Protein AF-A0A3C0SWH2-F1 (afdb_monomer_lite)

Structure (mmCIF, N/CA/C/O backbone):
data_AF-A0A3C0SWH2-F1
#
_entry.id   AF-A0A3C0SWH2-F1
#
loop_
_atom_site.group_PDB
_atom_site.id
_atom_site.type_symbol
_atom_site.label_atom_id
_atom_site.label_alt_id
_atom_site.label_comp_id
_atom_site.label_asym_id
_atom_site.label_entity_id
_atom_site.label_seq_id
_atom_site.pdbx_PDB_ins_code
_atom_site.Cartn_x
_atom_site.Cartn_y
_atom_site.Cartn_z
_atom_site.occupancy
_atom_site.B_iso_or_equiv
_atom_site.auth_seq_id
_atom_site.auth_comp_id
_atom_site.auth_asym_id
_atom_site.auth_atom_id
_atom_site.pdbx_PDB_model_num
ATOM 1 N N . MET A 1 1 ? 15.362 3.463 -10.997 1.00 74.69 1 MET A N 1
ATOM 2 C CA . MET A 1 1 ? 16.272 3.077 -9.886 1.00 74.69 1 MET A CA 1
ATOM 3 C C . MET A 1 1 ? 15.775 1.794 -9.232 1.00 74.69 1 MET A C 1
ATOM 5 O O . MET A 1 1 ? 14.601 1.737 -8.880 1.00 74.69 1 MET A O 1
ATOM 9 N N . VAL A 1 2 ? 16.626 0.774 -9.067 1.00 80.50 2 VAL A N 1
ATOM 10 C CA . VAL A 1 2 ? 16.214 -0.565 -8.577 1.00 80.50 2 VAL A CA 1
ATOM 11 C C . VAL A 1 2 ? 15.611 -0.515 -7.164 1.00 80.50 2 VAL A C 1
ATOM 13 O O . VAL A 1 2 ? 14.661 -1.237 -6.875 1.00 80.50 2 VAL A O 1
ATOM 16 N N . GLN A 1 3 ? 16.096 0.381 -6.301 1.00 86.75 3 GLN A N 1
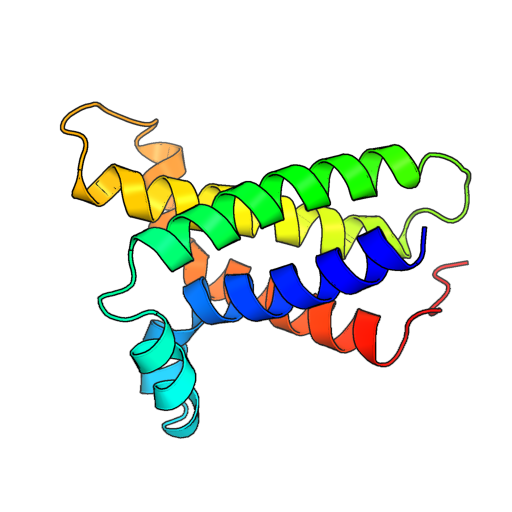ATOM 17 C CA . GLN A 1 3 ? 15.616 0.520 -4.923 1.00 86.75 3 GLN A CA 1
ATOM 18 C C . GLN A 1 3 ? 14.159 1.004 -4.862 1.00 86.75 3 GLN A C 1
ATOM 20 O O . GLN A 1 3 ? 13.333 0.385 -4.199 1.00 86.75 3 GLN A O 1
ATOM 25 N N . ILE A 1 4 ? 13.827 2.080 -5.588 1.00 85.62 4 ILE A N 1
ATOM 26 C CA . ILE A 1 4 ? 12.462 2.640 -5.643 1.00 85.62 4 ILE A CA 1
ATOM 27 C C . ILE A 1 4 ? 11.504 1.647 -6.305 1.00 85.62 4 ILE A C 1
ATOM 29 O O . ILE A 1 4 ? 10.356 1.516 -5.887 1.00 85.62 4 ILE A O 1
ATOM 33 N N . TYR A 1 5 ? 11.992 0.911 -7.305 1.00 87.81 5 TYR A N 1
ATOM 34 C CA . TYR A 1 5 ? 11.228 -0.136 -7.969 1.00 87.81 5 TYR A CA 1
ATOM 35 C C . TYR A 1 5 ? 1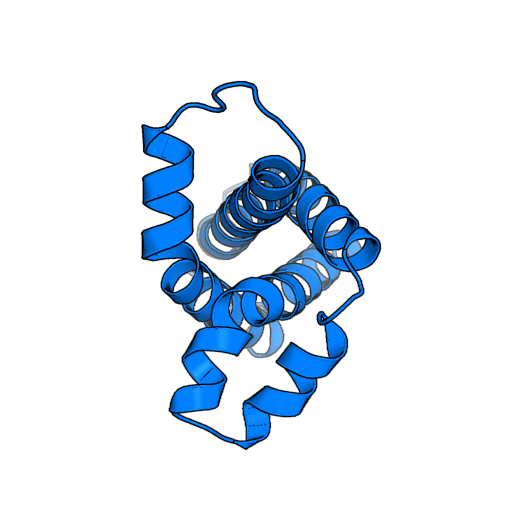0.798 -1.240 -6.992 1.00 87.81 5 TYR A C 1
ATOM 37 O O . TYR A 1 5 ? 9.605 -1.507 -6.847 1.00 87.81 5 TYR A O 1
ATOM 45 N N . PHE A 1 6 ? 11.757 -1.835 -6.276 1.00 89.62 6 PHE A N 1
ATOM 46 C CA . PHE A 1 6 ? 11.471 -2.889 -5.304 1.00 89.62 6 PHE A CA 1
ATOM 47 C C . PHE A 1 6 ? 10.612 -2.380 -4.143 1.00 89.62 6 PHE A C 1
ATOM 49 O O . PHE A 1 6 ? 9.655 -3.038 -3.742 1.00 89.62 6 PHE A O 1
ATOM 56 N N . LEU A 1 7 ? 10.903 -1.177 -3.644 1.00 93.50 7 LEU A N 1
ATOM 57 C CA . LEU A 1 7 ? 10.111 -0.561 -2.585 1.00 93.50 7 LEU A CA 1
ATOM 58 C C . LEU A 1 7 ? 8.661 -0.322 -3.030 1.00 93.50 7 LEU A C 1
ATOM 60 O O . LEU A 1 7 ? 7.738 -0.542 -2.254 1.00 93.50 7 LEU A O 1
ATOM 64 N N . SER A 1 8 ? 8.441 0.063 -4.290 1.00 93.38 8 SER A N 1
ATOM 65 C CA . SER A 1 8 ? 7.096 0.213 -4.846 1.00 93.38 8 SER A CA 1
ATOM 66 C C . SER A 1 8 ? 6.328 -1.106 -4.885 1.00 93.38 8 SER A C 1
ATOM 68 O O . SER A 1 8 ? 5.139 -1.104 -4.570 1.00 93.38 8 SER A O 1
ATOM 70 N N . ILE A 1 9 ? 6.987 -2.213 -5.236 1.00 93.81 9 ILE A N 1
ATOM 71 C CA . ILE A 1 9 ? 6.386 -3.552 -5.187 1.00 93.81 9 ILE A CA 1
ATOM 72 C C . ILE A 1 9 ? 6.013 -3.908 -3.750 1.00 93.81 9 ILE A C 1
ATOM 74 O O . ILE A 1 9 ? 4.873 -4.280 -3.482 1.00 93.81 9 ILE A O 1
ATOM 78 N N . LEU A 1 10 ? 6.961 -3.759 -2.822 1.00 95.44 10 LEU A N 1
ATOM 79 C CA . LEU A 1 10 ? 6.761 -4.097 -1.417 1.00 95.44 10 LEU A CA 1
ATOM 80 C C . LEU A 1 10 ? 5.576 -3.327 -0.817 1.00 95.44 10 LEU A C 1
ATOM 82 O O . LEU A 1 10 ? 4.761 -3.909 -0.110 1.00 95.44 10 LEU A O 1
ATOM 86 N N . LEU A 1 11 ? 5.469 -2.031 -1.118 1.00 96.56 11 LEU A N 1
ATOM 87 C CA . LEU A 1 11 ? 4.401 -1.168 -0.613 1.00 96.56 11 LEU A CA 1
ATOM 88 C C . LEU A 1 11 ? 3.038 -1.483 -1.238 1.00 96.56 11 LEU A C 1
ATOM 90 O O . LEU A 1 11 ? 2.047 -1.497 -0.514 1.00 96.56 11 LEU A O 1
ATOM 94 N N . ASN A 1 12 ? 2.989 -1.837 -2.525 1.00 95.94 12 ASN A N 1
ATOM 95 C CA . ASN A 1 12 ? 1.761 -2.321 -3.158 1.00 95.94 12 ASN A CA 1
ATOM 96 C C . ASN A 1 12 ? 1.261 -3.613 -2.497 1.00 95.94 12 ASN A C 1
ATOM 98 O O . ASN A 1 12 ? 0.068 -3.751 -2.242 1.00 95.94 12 ASN A O 1
ATOM 102 N N . LEU A 1 13 ? 2.171 -4.539 -2.175 1.00 95.25 13 LEU A N 1
ATOM 103 C CA . LEU A 1 13 ? 1.824 -5.778 -1.480 1.00 95.25 13 LEU A CA 1
ATOM 104 C C . LEU A 1 13 ? 1.380 -5.502 -0.040 1.00 95.25 13 LEU A C 1
ATOM 106 O O . LEU A 1 13 ? 0.275 -5.869 0.341 1.00 95.25 13 LEU A O 1
ATOM 110 N N . LEU A 1 14 ? 2.215 -4.832 0.759 1.00 94.94 14 LEU A N 1
ATOM 111 C CA . LEU A 1 14 ? 1.931 -4.575 2.172 1.00 94.94 14 LEU A CA 1
ATOM 112 C C . LEU A 1 14 ? 0.692 -3.703 2.355 1.00 94.94 14 LEU A C 1
ATOM 114 O O . LEU A 1 14 ? -0.214 -4.080 3.091 1.00 94.94 14 LEU A O 1
ATOM 118 N N . GLY A 1 15 ? 0.633 -2.550 1.692 1.00 94.38 15 GLY A N 1
ATOM 119 C CA . GLY A 1 15 ? -0.506 -1.650 1.812 1.00 94.38 15 GLY A CA 1
ATOM 120 C C . GLY A 1 15 ? -1.764 -2.214 1.152 1.00 94.38 15 GLY A C 1
ATOM 121 O O . GLY A 1 15 ? -2.861 -2.028 1.675 1.00 94.38 15 GLY A O 1
ATOM 122 N N . GLY A 1 16 ? -1.611 -2.981 0.068 1.00 94.94 16 GLY A N 1
ATOM 123 C CA . GLY A 1 16 ? -2.720 -3.687 -0.560 1.00 94.94 16 GLY A CA 1
ATOM 124 C C . GLY A 1 16 ? -3.328 -4.757 0.349 1.00 94.94 16 GLY A C 1
ATOM 125 O O . GLY A 1 16 ? -4.545 -4.785 0.527 1.00 94.94 16 GLY A O 1
ATOM 126 N N . PHE A 1 17 ? -2.500 -5.573 1.014 1.00 93.25 17 PHE A N 1
ATOM 127 C CA . PHE A 1 17 ? -2.970 -6.485 2.061 1.00 93.25 17 PHE A CA 1
ATOM 128 C C . PHE A 1 17 ? -3.581 -5.729 3.241 1.00 93.25 17 PHE A C 1
ATOM 130 O O . PHE A 1 17 ? -4.621 -6.146 3.745 1.00 93.25 17 PHE A O 1
ATOM 137 N N . GLY A 1 18 ? -2.997 -4.599 3.645 1.00 91.62 18 GLY A N 1
ATOM 138 C CA . GLY A 1 18 ? -3.543 -3.746 4.701 1.00 91.62 18 GLY A CA 1
ATOM 139 C C . GLY A 1 18 ? -4.986 -3.302 4.439 1.00 91.62 18 GLY A C 1
ATOM 140 O O . GLY A 1 18 ? -5.775 -3.270 5.374 1.00 91.62 18 GLY A O 1
ATOM 141 N N . LEU A 1 19 ? -5.349 -3.035 3.180 1.00 92.44 19 LEU A N 1
ATOM 142 C CA . LEU A 1 19 ? -6.710 -2.638 2.790 1.00 92.44 19 LEU A CA 1
ATOM 143 C C . LEU A 1 19 ? -7.641 -3.814 2.463 1.00 92.44 19 LEU A C 1
ATOM 145 O O . LEU A 1 19 ? -8.849 -3.715 2.660 1.00 92.44 19 LEU A O 1
ATOM 149 N N . ALA A 1 20 ? -7.110 -4.908 1.915 1.00 92.00 20 ALA A N 1
ATOM 150 C CA . ALA A 1 20 ? -7.919 -6.037 1.451 1.00 92.00 20 ALA A CA 1
ATOM 151 C C . ALA A 1 20 ? -8.139 -7.124 2.515 1.00 92.00 20 ALA A C 1
ATOM 153 O O . ALA A 1 20 ? -9.060 -7.929 2.376 1.00 92.00 20 ALA A O 1
ATOM 154 N N . SER A 1 21 ? -7.287 -7.187 3.543 1.00 85.75 21 SER A N 1
ATOM 155 C CA . SER A 1 21 ? -7.216 -8.312 4.487 1.00 85.75 21 SER A CA 1
ATOM 156 C C . SER A 1 21 ? -8.535 -8.592 5.207 1.00 85.75 21 SER A C 1
ATOM 158 O O . SER A 1 21 ? -8.981 -9.737 5.176 1.00 85.75 21 SER A O 1
ATOM 160 N N . GLU A 1 22 ? -9.207 -7.572 5.743 1.00 83.50 22 GLU A N 1
ATOM 161 C CA . GLU A 1 22 ? -10.481 -7.737 6.460 1.00 83.50 22 GLU A CA 1
ATOM 162 C C . GLU A 1 22 ? -11.564 -8.378 5.575 1.00 83.50 22 GLU A C 1
ATOM 164 O O . GLU A 1 22 ? -12.193 -9.359 5.964 1.00 83.50 22 GLU A O 1
ATOM 169 N N . THR A 1 23 ? -11.717 -7.913 4.331 1.00 85.00 23 THR A N 1
ATOM 170 C CA . THR A 1 23 ? -12.679 -8.499 3.379 1.00 85.00 23 THR A CA 1
ATOM 171 C C . THR A 1 23 ? -12.241 -9.873 2.868 1.00 85.00 23 THR A C 1
ATOM 173 O O . THR A 1 23 ? -13.067 -10.731 2.556 1.00 85.00 23 THR A O 1
ATOM 176 N N . MET A 1 24 ? -10.934 -10.095 2.718 1.00 84.56 24 MET A N 1
ATOM 177 C CA . MET A 1 24 ? -10.395 -11.356 2.207 1.00 84.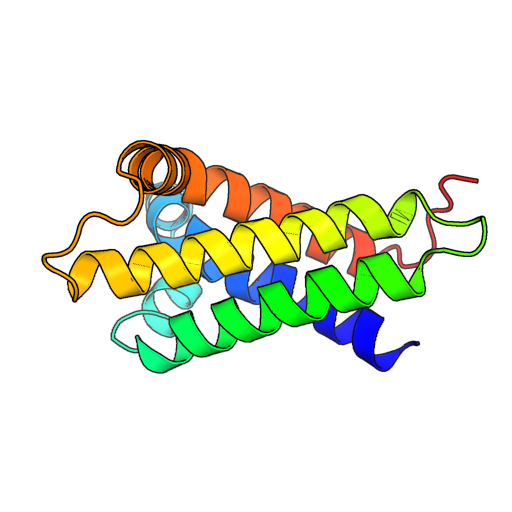56 24 MET A CA 1
ATOM 178 C C . MET A 1 24 ? -10.483 -12.477 3.247 1.00 84.56 24 MET A C 1
ATOM 180 O O . MET A 1 24 ? -10.666 -13.627 2.852 1.00 84.56 24 MET A O 1
ATOM 184 N N . VAL A 1 25 ? -10.417 -12.172 4.549 1.00 88.12 25 VAL A N 1
ATOM 185 C CA . VAL A 1 25 ? -10.567 -13.161 5.632 1.00 88.12 25 VAL A CA 1
ATOM 186 C C . VAL A 1 25 ? -11.924 -13.856 5.601 1.00 88.12 25 VAL A C 1
ATOM 188 O O . VAL A 1 25 ? -11.989 -15.057 5.861 1.00 88.12 25 VAL A O 1
ATOM 191 N N . GLU A 1 26 ? -12.989 -13.146 5.225 1.00 84.12 26 GLU A N 1
ATOM 192 C CA . GLU A 1 26 ? -14.330 -13.730 5.078 1.00 84.12 26 GLU A CA 1
ATOM 193 C C . GLU A 1 26 ? -14.387 -14.812 3.987 1.00 84.12 26 GLU A C 1
ATOM 195 O O . GLU A 1 26 ? -15.244 -15.694 4.021 1.00 84.12 26 GLU A O 1
ATOM 200 N N . ARG A 1 27 ? -13.468 -14.760 3.013 1.00 86.00 27 ARG A N 1
ATOM 201 C CA . ARG A 1 27 ? -13.424 -15.673 1.861 1.00 86.00 27 ARG A CA 1
ATOM 202 C C . ARG A 1 27 ? -12.323 -16.724 1.974 1.00 86.00 27 ARG A C 1
ATOM 204 O O . ARG A 1 27 ? -12.498 -17.841 1.498 1.00 86.00 27 ARG A O 1
ATOM 211 N N . ILE A 1 28 ? -11.181 -16.363 2.555 1.00 85.25 28 ILE A N 1
ATOM 212 C CA . ILE A 1 28 ? -9.969 -17.180 2.625 1.00 85.25 28 ILE A CA 1
ATOM 213 C C . ILE A 1 28 ? -9.362 -17.024 4.022 1.00 85.25 28 ILE A C 1
ATOM 215 O O . ILE A 1 28 ? -8.730 -16.016 4.336 1.00 85.25 28 ILE A O 1
ATOM 219 N N . SER A 1 29 ? -9.475 -18.063 4.850 1.00 83.81 29 SER A N 1
ATOM 220 C CA . SER A 1 29 ? -8.974 -18.060 6.234 1.00 83.81 29 SER A CA 1
ATOM 221 C C . SER A 1 29 ? -7.469 -17.778 6.354 1.00 83.81 29 SER A C 1
ATOM 223 O O . SER A 1 29 ? -7.030 -17.212 7.353 1.00 83.81 29 SER A O 1
ATOM 225 N N . GLY A 1 30 ? -6.680 -18.104 5.323 1.00 81.94 30 GLY A N 1
ATOM 226 C CA . GLY A 1 30 ? -5.241 -17.820 5.262 1.00 81.94 30 GLY A CA 1
ATOM 227 C C . GLY A 1 30 ? -4.880 -16.329 5.283 1.00 81.94 30 GLY A C 1
ATOM 228 O O . GLY A 1 30 ? -3.768 -15.984 5.676 1.00 81.94 30 GLY A O 1
ATOM 229 N N . PHE A 1 31 ? -5.810 -15.428 4.938 1.00 83.88 31 PHE A N 1
ATOM 230 C CA . PHE A 1 31 ? -5.577 -13.979 5.010 1.00 83.88 31 PHE A CA 1
ATOM 231 C C . PHE A 1 31 ? -5.594 -13.421 6.440 1.00 83.88 31 PHE A C 1
ATOM 233 O O . PHE A 1 31 ? -5.224 -12.263 6.652 1.00 83.88 31 PHE A O 1
ATOM 240 N N . ARG A 1 32 ? -5.962 -14.241 7.435 1.00 86.19 32 ARG A N 1
ATOM 241 C CA . ARG A 1 32 ? -5.994 -13.840 8.848 1.00 86.19 32 ARG A CA 1
ATOM 242 C C . ARG A 1 32 ? -4.630 -13.354 9.328 1.00 86.19 32 ARG A C 1
ATOM 244 O O . ARG A 1 32 ? -4.564 -12.332 9.987 1.00 86.19 32 ARG A O 1
ATOM 251 N N . ILE A 1 33 ? -3.549 -13.980 8.858 1.00 88.19 33 ILE A N 1
ATOM 252 C CA . ILE A 1 33 ? -2.167 -13.585 9.178 1.00 88.19 33 ILE A CA 1
ATOM 253 C C . ILE A 1 33 ? -1.908 -12.107 8.850 1.00 88.19 33 ILE A C 1
ATOM 255 O O . ILE A 1 33 ? -1.249 -11.407 9.615 1.00 88.19 33 ILE A O 1
ATOM 259 N N . PHE A 1 34 ? -2.424 -11.619 7.718 1.00 87.12 34 PHE A N 1
ATOM 260 C CA . PHE A 1 34 ? -2.261 -10.217 7.335 1.00 87.12 34 PHE A CA 1
ATOM 261 C C . PHE A 1 34 ? -3.136 -9.298 8.183 1.00 87.12 34 PHE A C 1
ATOM 263 O O . PHE A 1 34 ? -2.677 -8.233 8.574 1.00 87.12 34 PHE A O 1
ATOM 270 N N . THR A 1 35 ? -4.356 -9.721 8.513 1.00 84.62 35 THR A N 1
ATOM 271 C CA . THR A 1 35 ? -5.246 -8.946 9.393 1.00 84.62 35 THR A CA 1
ATOM 272 C C . THR A 1 35 ? -4.600 -8.772 10.766 1.00 84.62 35 THR A C 1
ATOM 274 O O . THR A 1 35 ? -4.361 -7.643 11.182 1.00 84.62 35 THR A O 1
ATOM 277 N N . ASP A 1 36 ? -4.170 -9.873 11.387 1.00 89.00 36 ASP A N 1
ATOM 278 C CA . ASP A 1 36 ? -3.497 -9.896 12.690 1.00 89.00 36 ASP A CA 1
ATOM 279 C C . ASP A 1 36 ? -2.194 -9.068 12.682 1.00 89.00 36 ASP A C 1
ATOM 281 O O . ASP A 1 36 ? -1.797 -8.477 13.687 1.00 89.00 36 ASP A O 1
ATOM 285 N N . PHE A 1 37 ? -1.500 -9.001 11.538 1.00 88.44 37 PHE A N 1
ATOM 286 C CA . PHE A 1 37 ? -0.289 -8.191 11.395 1.00 88.44 37 PHE A CA 1
ATOM 287 C C . PHE A 1 37 ? -0.568 -6.684 11.465 1.00 88.44 37 PHE A C 1
ATOM 289 O O . PHE A 1 37 ? 0.255 -5.937 12.002 1.00 88.44 37 PHE A O 1
ATOM 296 N N . PHE A 1 38 ? -1.694 -6.227 10.914 1.00 86.12 38 PHE A N 1
ATOM 297 C CA . PHE A 1 38 ? -2.096 -4.818 10.925 1.00 86.12 38 PHE A CA 1
ATOM 298 C C . PHE A 1 38 ? -2.982 -4.452 12.127 1.00 86.12 38 PHE A C 1
ATOM 300 O O . PHE A 1 38 ? -3.073 -3.270 12.478 1.00 86.12 38 PHE A O 1
ATOM 307 N N . GLU A 1 39 ? -3.609 -5.437 12.769 1.00 85.75 39 GLU A N 1
ATOM 308 C CA . GLU A 1 39 ? -4.483 -5.259 13.925 1.00 85.75 39 GLU A CA 1
ATOM 309 C C . GLU A 1 39 ? -3.724 -4.630 15.104 1.00 85.75 39 GLU A C 1
ATOM 311 O O . GLU A 1 39 ? -2.602 -5.007 15.444 1.00 85.75 39 GLU A O 1
ATOM 316 N N . GLY A 1 40 ? -4.301 -3.578 15.693 1.00 81.81 40 GLY A N 1
ATOM 317 C CA . GLY A 1 40 ? -3.683 -2.818 16.787 1.00 81.81 40 GLY A CA 1
ATOM 318 C C . GLY A 1 40 ? -2.419 -2.022 16.414 1.00 81.81 40 GLY A C 1
ATOM 319 O O . GLY A 1 40 ? -1.905 -1.271 17.243 1.00 81.81 40 GLY A O 1
ATOM 320 N N . ARG A 1 41 ? -1.913 -2.121 15.174 1.00 89.06 41 ARG A N 1
ATOM 321 C CA . ARG A 1 41 ? -0.683 -1.446 14.713 1.00 89.06 41 ARG A CA 1
ATOM 322 C C . ARG A 1 41 ? -0.979 -0.215 13.867 1.00 89.06 41 ARG A C 1
ATOM 324 O O . ARG A 1 41 ? -0.501 -0.073 12.741 1.00 89.06 41 ARG A O 1
ATOM 331 N N . THR A 1 42 ? -1.718 0.729 14.436 1.00 86.38 42 THR A N 1
ATOM 332 C CA . THR A 1 42 ? -2.130 1.966 13.756 1.00 86.38 42 THR A CA 1
ATOM 333 C C . THR A 1 42 ? -0.943 2.768 13.192 1.00 86.38 42 THR A C 1
ATOM 335 O O . THR A 1 42 ? -1.017 3.282 12.078 1.00 86.38 42 THR A O 1
ATOM 338 N N . THR A 1 43 ? 0.192 2.808 13.902 1.00 90.56 43 THR A N 1
ATOM 339 C CA . THR A 1 43 ? 1.434 3.446 13.421 1.00 90.56 43 THR A CA 1
ATOM 340 C C . THR A 1 43 ? 1.989 2.773 12.164 1.00 90.56 43 THR A C 1
ATOM 342 O O . THR A 1 43 ? 2.492 3.446 11.270 1.00 90.56 43 THR A O 1
ATOM 345 N N . LEU A 1 44 ? 1.883 1.447 12.060 1.00 90.56 44 LEU A N 1
ATOM 346 C CA . LEU A 1 44 ? 2.343 0.718 10.881 1.00 90.56 44 LEU A CA 1
ATOM 347 C C . LEU A 1 44 ? 1.456 1.042 9.674 1.00 90.56 44 LEU A C 1
ATOM 349 O O . LEU A 1 44 ? 1.992 1.340 8.609 1.00 90.56 44 LEU A O 1
ATOM 353 N N . LYS A 1 45 ? 0.124 1.059 9.850 1.00 89.94 45 LYS A N 1
ATOM 354 C CA . LYS A 1 45 ? -0.833 1.433 8.791 1.00 89.94 45 LYS A CA 1
ATOM 355 C C . LYS A 1 45 ? -0.515 2.816 8.207 1.00 89.94 45 LYS A C 1
ATOM 357 O O . LYS A 1 45 ? -0.381 2.942 6.992 1.00 89.94 45 LYS A O 1
ATOM 362 N N . ILE A 1 46 ? -0.310 3.829 9.055 1.00 92.19 46 ILE A N 1
ATOM 363 C CA . ILE A 1 46 ? -0.010 5.190 8.580 1.00 92.19 46 ILE A CA 1
ATOM 364 C C . ILE A 1 46 ? 1.384 5.310 7.954 1.00 92.19 46 ILE A C 1
ATOM 366 O O . ILE A 1 46 ? 1.525 5.964 6.925 1.00 92.19 46 ILE A O 1
ATOM 370 N N . VAL A 1 47 ? 2.412 4.656 8.510 1.00 95.19 47 VAL A N 1
ATOM 371 C CA . VAL A 1 47 ? 3.762 4.670 7.918 1.00 95.19 47 VAL A CA 1
ATOM 372 C C . VAL A 1 47 ? 3.742 4.027 6.533 1.00 95.19 47 VAL A C 1
ATOM 374 O O . VAL A 1 47 ? 4.270 4.606 5.586 1.00 95.19 47 VAL A O 1
ATOM 377 N N . VAL A 1 48 ? 3.088 2.869 6.388 1.00 95.50 48 VAL A N 1
ATOM 378 C CA . VAL A 1 48 ? 2.900 2.217 5.085 1.00 95.50 48 VAL A CA 1
ATOM 379 C C . VAL A 1 48 ? 2.107 3.122 4.143 1.00 95.50 48 VAL A C 1
ATOM 381 O O . VAL A 1 48 ? 2.497 3.259 2.986 1.00 95.50 48 VAL A O 1
ATOM 384 N N . GLY A 1 49 ? 1.056 3.790 4.626 1.00 95.69 49 GLY A N 1
ATOM 385 C CA . GLY A 1 49 ? 0.268 4.741 3.842 1.00 95.69 49 GLY A CA 1
ATOM 386 C C . GLY A 1 49 ? 1.105 5.902 3.288 1.00 95.69 49 GLY A C 1
ATOM 387 O O . GLY A 1 49 ? 1.168 6.107 2.075 1.00 95.69 49 GLY A O 1
ATOM 388 N N . ILE A 1 50 ? 1.826 6.613 4.158 1.00 96.44 50 ILE A N 1
ATOM 389 C CA . ILE A 1 50 ? 2.677 7.751 3.778 1.00 96.44 50 ILE A CA 1
ATOM 390 C C . ILE A 1 50 ? 3.788 7.310 2.819 1.00 96.44 50 ILE A C 1
ATOM 392 O O . ILE A 1 50 ? 4.013 7.956 1.793 1.00 96.44 50 ILE A O 1
ATOM 396 N N . LEU A 1 51 ? 4.468 6.196 3.113 1.00 97.44 51 LEU A N 1
ATOM 397 C CA . LEU A 1 51 ? 5.517 5.671 2.239 1.00 97.44 51 LEU A CA 1
ATOM 398 C C . LEU A 1 51 ? 4.963 5.275 0.869 1.00 97.44 51 LEU A C 1
ATOM 400 O O . LEU A 1 51 ? 5.585 5.597 -0.141 1.00 97.44 51 LEU A O 1
ATOM 404 N N . SER A 1 52 ? 3.796 4.628 0.817 1.00 97.19 52 SER A N 1
ATOM 405 C CA . SER A 1 52 ? 3.142 4.250 -0.445 1.00 97.19 52 SER A CA 1
ATOM 406 C C . SER A 1 52 ? 2.843 5.484 -1.289 1.00 97.19 52 SER A C 1
ATOM 408 O O . SER A 1 52 ? 3.202 5.522 -2.464 1.00 97.19 52 SER A O 1
ATOM 410 N N . PHE A 1 53 ? 2.295 6.535 -0.678 1.00 96.88 53 PHE A N 1
ATOM 411 C CA . PHE A 1 53 ? 2.006 7.786 -1.370 1.00 96.88 53 PHE A CA 1
ATOM 412 C C . PHE A 1 53 ? 3.269 8.436 -1.957 1.00 96.88 53 PHE A C 1
ATOM 414 O O . PHE A 1 53 ? 3.326 8.718 -3.156 1.00 96.88 53 PHE A O 1
ATOM 421 N N . ILE A 1 54 ? 4.310 8.612 -1.135 1.00 96.38 54 ILE A N 1
ATOM 422 C CA . ILE A 1 54 ? 5.573 9.233 -1.559 1.00 96.38 54 ILE A CA 1
ATOM 423 C C . ILE A 1 54 ? 6.236 8.406 -2.663 1.00 96.38 54 ILE A C 1
ATOM 425 O O . ILE A 1 54 ? 6.622 8.946 -3.699 1.00 96.38 54 ILE A O 1
ATOM 429 N N . VAL A 1 55 ? 6.351 7.089 -2.477 1.00 95.00 55 VAL A N 1
ATOM 430 C CA . VAL A 1 55 ? 6.995 6.198 -3.453 1.00 95.00 55 VAL A CA 1
ATOM 431 C C . VAL A 1 55 ? 6.209 6.144 -4.758 1.00 95.00 55 VAL A C 1
ATOM 433 O O . VAL A 1 55 ? 6.820 6.107 -5.822 1.00 95.00 55 VAL A O 1
ATOM 436 N N . GLY A 1 56 ? 4.877 6.182 -4.703 1.00 93.31 56 GLY A N 1
ATOM 437 C CA . GLY A 1 56 ? 4.035 6.283 -5.891 1.00 93.31 56 GLY A CA 1
ATOM 438 C C . GLY A 1 56 ? 4.333 7.546 -6.704 1.00 93.31 56 GLY A C 1
ATOM 439 O O . GLY A 1 56 ? 4.603 7.448 -7.899 1.00 93.31 56 GLY A O 1
ATOM 440 N N . ILE A 1 57 ? 4.402 8.714 -6.057 1.00 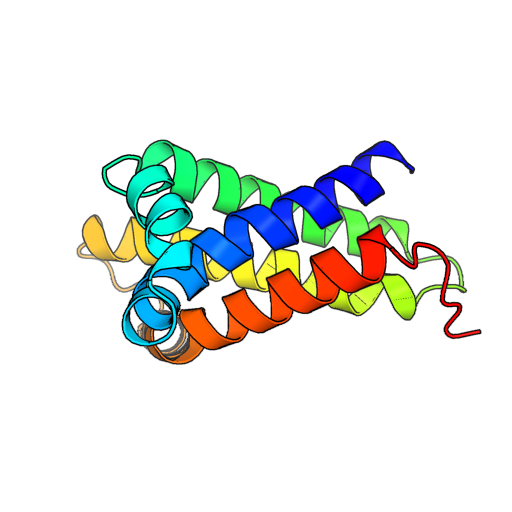92.62 57 ILE A N 1
ATOM 441 C CA . ILE A 1 57 ? 4.765 9.978 -6.722 1.00 92.62 57 ILE A CA 1
ATOM 442 C C . ILE A 1 57 ? 6.182 9.917 -7.302 1.00 92.62 57 ILE A C 1
ATOM 444 O O . ILE A 1 57 ? 6.386 10.246 -8.469 1.00 92.62 57 ILE A O 1
ATOM 448 N N . LEU A 1 58 ? 7.164 9.461 -6.519 1.00 90.81 58 LEU A N 1
ATOM 449 C CA . LEU A 1 58 ? 8.550 9.347 -6.982 1.00 90.81 58 LEU A CA 1
ATOM 450 C C . LEU A 1 58 ? 8.677 8.400 -8.180 1.00 90.81 58 LEU A C 1
ATOM 452 O O . LEU A 1 58 ? 9.463 8.658 -9.091 1.00 90.81 58 LEU A O 1
ATOM 456 N N . LYS A 1 59 ? 7.890 7.320 -8.203 1.00 86.56 59 LYS A N 1
ATOM 457 C CA . LYS A 1 59 ? 7.862 6.372 -9.315 1.00 86.56 59 LYS A CA 1
ATOM 458 C C . LYS A 1 59 ? 7.268 6.998 -10.581 1.00 86.56 59 LYS A C 1
ATOM 460 O O . LYS A 1 59 ? 7.841 6.795 -11.647 1.00 86.56 59 LYS A O 1
ATOM 465 N N . LEU A 1 60 ? 6.215 7.816 -10.468 1.00 86.56 60 LEU A N 1
ATOM 466 C CA . LEU A 1 60 ? 5.687 8.590 -11.602 1.00 86.56 60 LEU A CA 1
ATOM 467 C C . LEU A 1 60 ? 6.738 9.552 -12.168 1.00 86.56 60 LEU A C 1
ATOM 469 O O . LEU A 1 60 ? 6.986 9.549 -13.371 1.00 86.56 60 LEU A O 1
ATOM 473 N N . LEU A 1 61 ? 7.401 10.327 -11.306 1.00 83.69 61 LEU A N 1
ATOM 474 C CA . LEU A 1 61 ? 8.424 11.291 -11.730 1.00 83.69 61 LEU A CA 1
ATOM 475 C C . LEU A 1 61 ? 9.641 10.610 -12.371 1.00 83.69 61 LEU A C 1
ATOM 477 O O . LEU A 1 61 ? 10.193 11.114 -13.342 1.00 83.69 61 LEU A O 1
ATOM 481 N N . SER A 1 62 ? 10.038 9.436 -11.870 1.00 75.62 62 SER A N 1
ATOM 482 C CA . SER A 1 62 ? 11.156 8.666 -12.432 1.00 75.62 62 SER A CA 1
ATOM 483 C C . SER A 1 62 ? 10.858 8.075 -13.814 1.00 75.62 62 SER A C 1
ATOM 485 O O . SER A 1 62 ? 11.777 7.562 -14.449 1.00 75.62 62 SER A O 1
ATOM 487 N N . SER A 1 63 ? 9.601 8.083 -14.251 1.00 66.56 63 SER A N 1
ATOM 488 C CA . SER A 1 63 ? 9.153 7.382 -15.449 1.00 66.56 63 SER A CA 1
ATOM 489 C C . SER A 1 63 ? 9.023 8.289 -16.679 1.00 66.56 63 SER A C 1
ATOM 491 O O . SER A 1 63 ? 8.525 7.844 -17.692 1.00 66.56 63 SER A O 1
ATOM 493 N N . MET A 1 64 ? 9.491 9.540 -16.649 1.00 61.28 64 MET A N 1
ATOM 494 C CA . MET A 1 64 ? 9.297 10.505 -17.749 1.00 61.28 64 MET A CA 1
ATOM 495 C C . MET A 1 64 ? 10.036 10.186 -19.073 1.00 61.28 64 MET A C 1
ATOM 497 O O . MET A 1 64 ? 9.746 10.827 -20.081 1.00 61.28 64 MET A O 1
ATOM 501 N N . ASP A 1 65 ? 10.913 9.176 -19.117 1.00 59.41 65 ASP A N 1
ATOM 502 C CA . ASP A 1 65 ? 11.630 8.754 -20.332 1.00 59.41 65 ASP A CA 1
ATOM 503 C C . ASP A 1 65 ? 10.982 7.515 -20.992 1.00 59.41 65 ASP A C 1
ATOM 505 O O . ASP A 1 65 ? 11.360 6.379 -20.721 1.00 59.41 65 ASP A O 1
ATOM 509 N N . VAL A 1 66 ? 9.993 7.761 -21.863 1.00 54.22 66 VAL A N 1
ATOM 510 C CA . VAL A 1 66 ? 9.454 6.985 -23.020 1.00 54.22 66 VAL A CA 1
ATOM 511 C C . VAL A 1 66 ? 9.098 5.476 -22.874 1.00 54.22 66 VAL A C 1
ATOM 513 O O . VAL A 1 66 ? 8.221 5.011 -23.591 1.00 54.22 66 VAL A O 1
ATOM 516 N N . THR A 1 67 ? 9.605 4.707 -21.904 1.00 53.38 67 THR A N 1
ATOM 517 C CA . THR A 1 67 ? 9.249 3.280 -21.663 1.00 53.38 67 THR A CA 1
ATOM 518 C C . THR A 1 67 ? 8.303 3.130 -20.452 1.00 53.38 67 THR A C 1
ATOM 520 O O . THR A 1 67 ? 8.558 2.378 -19.514 1.00 53.38 67 THR A O 1
ATOM 523 N N . VAL A 1 68 ? 7.234 3.934 -20.428 1.00 54.34 68 VAL A N 1
ATOM 524 C CA . VAL A 1 68 ? 6.586 4.445 -19.193 1.00 54.34 68 VAL A CA 1
ATOM 525 C C . VAL A 1 68 ? 5.321 3.693 -18.759 1.00 54.34 68 VAL A C 1
ATOM 527 O O . VAL A 1 68 ? 4.920 3.753 -17.596 1.00 54.34 68 VAL A O 1
ATOM 530 N N . ALA A 1 69 ? 4.662 2.969 -19.667 1.00 59.34 69 ALA A N 1
ATOM 531 C CA . ALA A 1 69 ? 3.315 2.451 -19.407 1.00 59.34 69 ALA A CA 1
ATOM 532 C C . ALA A 1 69 ? 3.274 1.367 -18.315 1.00 59.34 69 ALA A C 1
ATOM 534 O O . ALA A 1 69 ? 2.310 1.288 -17.553 1.00 59.34 69 ALA A O 1
ATOM 535 N N . GLY A 1 70 ? 4.333 0.558 -18.207 1.00 67.75 70 GLY A N 1
ATOM 536 C CA . GLY A 1 70 ? 4.393 -0.540 -17.242 1.00 67.75 70 GLY A CA 1
ATOM 537 C C . GLY A 1 70 ? 4.406 -0.066 -15.789 1.00 67.75 70 GLY A C 1
ATOM 538 O O . GLY A 1 70 ? 3.769 -0.680 -14.940 1.00 67.75 70 GLY A O 1
ATOM 539 N N . ASP A 1 71 ? 5.084 1.040 -15.483 1.00 79.75 71 ASP A N 1
ATOM 540 C CA . ASP A 1 71 ? 5.269 1.508 -14.104 1.00 79.75 71 ASP A CA 1
ATOM 541 C C . ASP A 1 71 ? 4.178 2.468 -13.614 1.00 79.75 71 ASP A C 1
ATOM 543 O O . ASP A 1 71 ? 4.065 2.695 -12.404 1.00 79.75 71 ASP A O 1
ATOM 547 N N . LEU A 1 72 ? 3.330 2.955 -14.526 1.00 86.31 72 LEU A N 1
ATOM 548 C CA . LEU A 1 72 ? 2.201 3.832 -14.226 1.00 86.31 72 LEU A CA 1
ATOM 549 C C . LEU A 1 72 ? 1.198 3.164 -13.276 1.00 86.31 72 LEU A C 1
ATOM 551 O O . LEU A 1 72 ? 0.812 3.752 -12.268 1.00 86.31 72 LEU A O 1
ATOM 555 N N . LEU A 1 73 ? 0.798 1.923 -13.568 1.00 89.19 73 LEU A N 1
ATOM 556 C CA . LEU A 1 73 ? -0.235 1.222 -12.797 1.00 89.19 73 LEU A CA 1
ATOM 557 C C . LEU A 1 73 ? 0.194 0.947 -11.344 1.00 89.19 73 LEU A C 1
ATOM 559 O O . LEU A 1 73 ? -0.546 1.342 -10.440 1.00 89.19 73 LEU A O 1
ATOM 563 N N . PRO A 1 74 ? 1.387 0.382 -11.059 1.00 90.00 74 PRO A N 1
ATOM 564 C CA . PRO A 1 74 ? 1.858 0.235 -9.681 1.00 90.00 74 PRO A CA 1
ATOM 565 C C . PRO A 1 74 ? 2.043 1.561 -8.950 1.00 90.00 74 PRO A C 1
ATOM 567 O O . PRO A 1 74 ? 1.870 1.615 -7.733 1.00 90.00 74 PRO A O 1
ATOM 570 N N . ALA A 1 75 ? 2.435 2.622 -9.660 1.00 92.19 75 ALA A N 1
ATOM 571 C CA . ALA A 1 75 ? 2.609 3.936 -9.058 1.00 92.19 75 ALA A CA 1
ATOM 572 C C . ALA A 1 75 ? 1.259 4.535 -8.635 1.00 92.19 75 ALA A C 1
ATOM 574 O O . ALA A 1 75 ? 1.124 4.989 -7.500 1.00 92.19 75 ALA A O 1
ATOM 575 N N . LEU A 1 76 ? 0.243 4.454 -9.501 1.00 93.56 76 LEU A N 1
ATOM 576 C CA . LEU A 1 76 ? -1.127 4.864 -9.182 1.00 93.56 76 LEU A CA 1
ATOM 577 C C . LEU A 1 76 ? -1.728 4.030 -8.048 1.00 93.56 76 LEU A C 1
ATOM 579 O O . LEU A 1 76 ? -2.373 4.591 -7.164 1.00 93.56 76 LEU A O 1
ATOM 583 N N . CYS A 1 77 ? -1.476 2.719 -8.028 1.00 94.81 77 CYS A N 1
ATOM 584 C CA . CYS A 1 77 ? -1.918 1.855 -6.934 1.00 94.81 77 CYS A CA 1
ATOM 585 C C . CYS A 1 77 ? -1.276 2.262 -5.606 1.00 94.81 77 CYS A C 1
ATOM 587 O O . CYS A 1 77 ? -1.988 2.438 -4.625 1.00 94.81 77 CYS A O 1
ATOM 589 N N . ASN A 1 78 ? 0.031 2.527 -5.584 1.00 95.81 78 ASN A N 1
ATOM 590 C CA . ASN A 1 78 ? 0.719 3.027 -4.393 1.00 95.81 78 ASN A CA 1
ATOM 591 C C . ASN A 1 78 ? 0.156 4.367 -3.894 1.00 95.81 78 ASN A C 1
ATOM 593 O O . ASN A 1 78 ? -0.004 4.557 -2.688 1.00 95.81 78 ASN A O 1
ATOM 597 N N . ILE A 1 79 ? -0.189 5.281 -4.805 1.00 96.06 79 ILE A N 1
ATOM 598 C CA . ILE A 1 79 ? -0.844 6.546 -4.446 1.00 96.06 79 ILE A CA 1
ATOM 599 C C . ILE A 1 79 ? -2.223 6.278 -3.837 1.00 96.06 79 ILE A C 1
ATOM 601 O O . ILE A 1 79 ? -2.518 6.784 -2.757 1.00 96.06 79 ILE A O 1
ATOM 605 N N . ALA A 1 80 ? -3.052 5.464 -4.493 1.00 95.81 80 ALA A N 1
ATOM 606 C CA . ALA A 1 80 ? -4.399 5.145 -4.028 1.00 95.81 80 ALA A CA 1
ATOM 607 C C . ALA A 1 80 ? -4.389 4.428 -2.668 1.00 95.81 80 ALA A C 1
ATOM 609 O O . ALA A 1 80 ? -5.152 4.798 -1.780 1.00 95.81 80 ALA A O 1
ATOM 610 N N . VAL A 1 81 ? -3.491 3.457 -2.484 1.00 96.12 81 VAL A N 1
ATOM 611 C CA . VAL A 1 81 ? -3.269 2.752 -1.214 1.00 96.12 81 VAL A CA 1
ATOM 612 C C . VAL A 1 81 ? -2.821 3.725 -0.129 1.00 96.12 81 VAL A C 1
ATOM 614 O O . VAL A 1 81 ? -3.343 3.693 0.984 1.00 96.12 81 VAL A O 1
ATOM 617 N N . GLY A 1 82 ? -1.887 4.621 -0.456 1.00 95.44 82 GLY A N 1
ATOM 618 C CA . GLY A 1 82 ? -1.390 5.621 0.479 1.00 95.44 82 GLY A CA 1
ATOM 619 C C . GLY A 1 82 ? -2.478 6.575 0.959 1.00 95.44 82 GLY A C 1
ATOM 620 O O . GLY A 1 82 ? -2.601 6.817 2.161 1.00 95.44 82 GLY A O 1
ATOM 621 N N . ILE A 1 83 ? -3.316 7.055 0.038 1.00 94.12 83 ILE A N 1
ATOM 622 C CA . ILE A 1 83 ? -4.481 7.886 0.357 1.00 94.12 83 ILE A CA 1
ATOM 623 C C . ILE A 1 83 ? -5.471 7.101 1.223 1.00 94.12 83 ILE A C 1
ATOM 625 O O . ILE A 1 83 ? -5.859 7.590 2.279 1.00 94.12 83 ILE A O 1
ATOM 629 N N . ALA A 1 84 ? -5.838 5.883 0.818 1.00 93.00 84 ALA A N 1
ATOM 630 C CA . ALA A 1 84 ? -6.819 5.062 1.520 1.00 93.00 84 ALA A CA 1
ATOM 631 C C . ALA A 1 84 ? -6.409 4.773 2.973 1.00 93.00 84 ALA A C 1
ATOM 633 O O . ALA A 1 84 ? -7.179 5.052 3.885 1.00 93.00 84 ALA A O 1
ATOM 634 N N . LEU A 1 85 ? -5.180 4.292 3.201 1.00 91.69 85 LEU A N 1
ATOM 635 C CA . LEU A 1 85 ? -4.679 3.978 4.547 1.00 91.69 85 LEU A CA 1
ATOM 636 C C . LEU A 1 85 ? -4.540 5.220 5.432 1.00 91.69 85 LEU A C 1
ATOM 638 O O . LEU A 1 85 ? -4.744 5.149 6.642 1.00 91.69 85 LEU A O 1
ATOM 642 N N . THR A 1 86 ? -4.180 6.362 4.844 1.00 90.94 86 THR A N 1
ATOM 643 C CA . THR A 1 86 ? -4.063 7.613 5.602 1.00 90.94 86 THR A CA 1
ATOM 644 C C . THR A 1 86 ? -5.446 8.149 5.979 1.00 90.94 86 THR A C 1
ATOM 646 O O . THR A 1 86 ? -5.641 8.584 7.111 1.00 90.94 86 THR A O 1
ATOM 649 N N . LEU A 1 87 ? -6.423 8.087 5.068 1.00 87.94 87 LEU A N 1
ATOM 650 C CA . LEU A 1 87 ? -7.806 8.476 5.354 1.00 87.94 87 LEU A CA 1
ATOM 651 C C . LEU A 1 87 ? -8.442 7.582 6.421 1.00 87.94 87 LEU A C 1
ATOM 653 O O . LEU A 1 87 ? -9.068 8.113 7.334 1.00 87.94 87 LEU A O 1
ATOM 657 N N . ASP A 1 88 ? -8.221 6.268 6.345 1.00 83.62 88 ASP A N 1
ATOM 658 C CA . ASP A 1 88 ? -8.682 5.297 7.345 1.00 83.62 88 ASP A CA 1
ATOM 659 C C . ASP A 1 88 ? -8.168 5.664 8.748 1.00 83.62 88 ASP A C 1
ATOM 661 O O . ASP A 1 88 ? -8.940 5.807 9.692 1.00 83.62 88 ASP A O 1
ATOM 665 N N . TYR A 1 89 ? -6.873 5.981 8.864 1.00 84.94 89 TYR A N 1
ATOM 666 C CA . TYR A 1 89 ? -6.275 6.443 10.120 1.00 84.94 89 TYR A CA 1
ATOM 667 C C . TYR A 1 89 ? -6.908 7.734 10.667 1.00 84.94 89 TYR A C 1
ATOM 669 O O . TYR A 1 89 ? -7.080 7.875 11.880 1.00 84.94 89 TYR A O 1
ATOM 677 N N . TYR A 1 90 ? -7.187 8.713 9.799 1.00 81.81 90 TYR A N 1
ATOM 678 C CA . TYR A 1 90 ? -7.739 9.998 10.235 1.00 81.81 90 TYR A CA 1
ATOM 679 C C . TYR A 1 90 ? -9.220 9.895 10.594 1.00 81.81 90 TYR A C 1
ATOM 681 O O . TYR A 1 90 ? -9.633 10.527 11.562 1.00 81.81 90 TYR A O 1
ATOM 689 N N . LYS A 1 91 ? -9.998 9.063 9.892 1.00 76.31 91 LYS A N 1
ATOM 690 C CA . LYS A 1 91 ? -11.419 8.830 10.185 1.00 76.31 91 LYS A CA 1
ATOM 691 C C . LYS A 1 91 ? -11.654 8.431 11.645 1.00 76.31 91 LYS A C 1
ATOM 693 O O . LYS A 1 91 ? -12.601 8.914 12.254 1.00 76.31 91 LYS A O 1
ATOM 698 N N . ASP A 1 92 ? -10.758 7.633 12.216 1.00 68.38 92 ASP A N 1
ATOM 699 C CA . ASP A 1 92 ? -10.847 7.184 13.610 1.00 68.38 92 ASP A CA 1
ATOM 700 C C . ASP A 1 92 ? -10.468 8.264 14.644 1.00 68.38 92 ASP A C 1
ATOM 702 O O . ASP A 1 92 ? -10.657 8.062 15.844 1.00 68.38 92 ASP A O 1
ATOM 706 N N . ARG A 1 93 ? -9.874 9.393 14.223 1.00 71.25 93 ARG A N 1
ATOM 707 C CA . ARG A 1 93 ? -9.218 10.362 15.127 1.00 71.25 93 ARG A CA 1
ATOM 708 C C . ARG A 1 93 ? -9.625 11.819 14.943 1.00 71.25 93 ARG A C 1
ATOM 710 O O . ARG A 1 93 ? -9.334 12.624 15.825 1.00 71.25 93 ARG A O 1
ATOM 717 N N . SER A 1 94 ? -10.238 12.189 13.825 1.00 62.72 94 SER A N 1
ATOM 718 C CA . SER A 1 94 ? -10.622 13.574 13.545 1.00 62.72 94 SER A CA 1
ATOM 719 C C . SER A 1 94 ? -12.137 13.750 13.530 1.00 62.72 94 SER A C 1
ATOM 721 O O . SER A 1 94 ? -12.819 13.116 12.733 1.00 62.72 94 SER A O 1
ATOM 723 N N . GLU A 1 95 ? -12.644 14.691 14.332 1.00 58.22 95 GLU A N 1
ATOM 724 C CA . GLU A 1 95 ? -14.019 15.213 14.209 1.00 58.22 95 GLU A CA 1
ATOM 725 C C . GLU A 1 95 ? -14.203 16.087 12.954 1.00 58.22 95 GLU A C 1
ATOM 727 O O . GLU A 1 95 ? -15.322 16.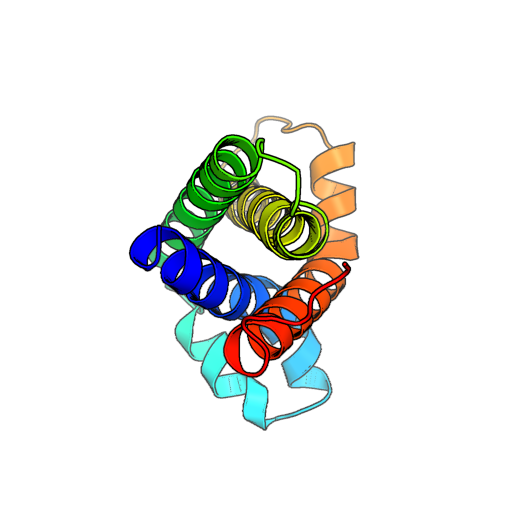436 12.581 1.00 58.22 95 GLU A O 1
ATOM 732 N N . THR A 1 96 ? -13.107 16.474 12.294 1.00 55.03 96 THR A N 1
ATOM 733 C CA . THR A 1 96 ? -13.137 17.347 11.125 1.00 55.03 96 THR A CA 1
ATOM 734 C C . THR A 1 96 ? -13.364 16.569 9.834 1.00 55.03 96 THR A C 1
ATOM 736 O O . THR A 1 96 ? -12.731 15.553 9.549 1.00 55.03 96 THR A O 1
ATOM 739 N N . SER A 1 97 ? -14.268 17.111 9.019 1.00 53.16 97 SER A N 1
ATOM 740 C CA . SER A 1 97 ? -14.670 16.622 7.707 1.00 53.16 97 SER A CA 1
ATOM 741 C C . SER A 1 97 ? -13.506 16.655 6.708 1.00 53.16 97 SER A C 1
ATOM 743 O O . SER A 1 97 ? -13.388 17.574 5.891 1.00 53.16 97 SER A O 1
ATOM 745 N N . SER A 1 98 ? -12.645 15.635 6.716 1.00 58.47 98 SER A N 1
ATOM 746 C CA . SER A 1 98 ? -12.017 15.221 5.456 1.00 58.47 98 SER A CA 1
ATOM 747 C C . SER A 1 98 ? -13.143 15.022 4.439 1.00 58.47 98 SER A C 1
ATOM 749 O O . SER A 1 98 ? -14.219 14.574 4.832 1.00 58.47 98 SER A O 1
ATOM 751 N N . SER A 1 99 ? -12.947 15.423 3.176 1.00 69.69 99 SER A N 1
ATOM 752 C CA . SER A 1 99 ? -14.022 15.456 2.171 1.00 69.69 99 SER A CA 1
ATOM 753 C C . SER A 1 99 ? -14.846 14.167 2.238 1.00 69.69 99 SER A C 1
ATOM 755 O O . SER A 1 99 ? -14.330 13.109 1.878 1.00 69.69 99 SER A O 1
ATOM 757 N N . GLU A 1 100 ? -16.093 14.245 2.728 1.00 76.50 100 GLU A N 1
ATOM 758 C CA . GLU A 1 100 ? -16.924 13.058 3.014 1.00 76.50 100 GLU A CA 1
ATOM 759 C C . GLU A 1 100 ? -16.975 12.129 1.803 1.00 76.50 100 GLU A C 1
ATOM 761 O O . GLU A 1 100 ? -16.815 10.924 1.929 1.00 76.50 100 GLU A O 1
ATOM 766 N N . LYS A 1 101 ? -17.033 12.709 0.600 1.00 80.06 101 LYS A N 1
ATOM 767 C CA . LYS A 1 101 ? -17.014 11.979 -0.673 1.00 80.06 101 LYS A CA 1
ATOM 768 C C . LYS A 1 101 ? -15.751 11.144 -0.889 1.00 80.06 101 LYS A C 1
ATOM 770 O O . LYS A 1 101 ? -15.844 10.046 -1.429 1.00 80.06 101 LYS A O 1
ATOM 775 N N . LEU A 1 102 ? -14.576 11.663 -0.525 1.00 79.44 102 LEU A N 1
ATOM 776 C CA . LEU A 1 102 ? -13.327 10.903 -0.612 1.00 79.44 102 LEU A CA 1
ATOM 777 C C . LEU A 1 102 ? -13.322 9.792 0.435 1.00 79.44 102 LEU A C 1
ATOM 779 O O . LEU A 1 102 ? -13.000 8.655 0.103 1.00 79.44 102 LEU A O 1
ATOM 783 N N . ASN A 1 103 ? -13.725 10.104 1.667 1.00 81.50 103 ASN A N 1
ATOM 784 C CA . ASN A 1 103 ? -13.771 9.119 2.740 1.00 81.50 103 ASN A CA 1
ATOM 785 C C . ASN A 1 103 ? -14.728 7.963 2.401 1.00 81.50 103 ASN A C 1
ATOM 787 O O . ASN A 1 103 ? -14.353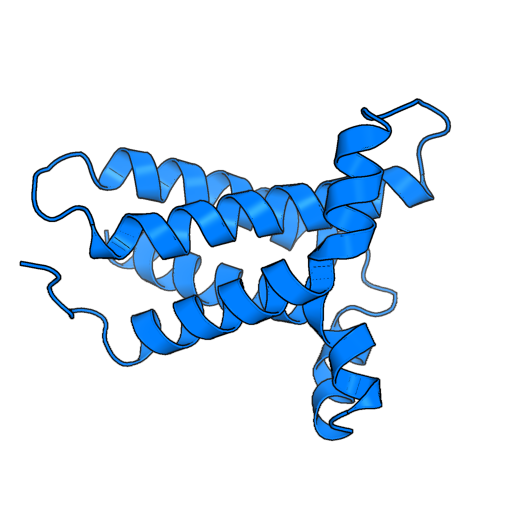 6.801 2.509 1.00 81.50 103 ASN A O 1
ATOM 791 N N . ASP A 1 104 ? -15.916 8.273 1.881 1.00 83.31 104 ASP A N 1
ATOM 792 C CA . ASP A 1 104 ? -16.915 7.291 1.456 1.00 83.31 104 ASP A CA 1
ATOM 793 C C . ASP A 1 104 ? -16.434 6.450 0.272 1.00 83.31 104 ASP A C 1
ATOM 795 O O . ASP A 1 104 ? -16.609 5.230 0.260 1.00 83.31 104 ASP A O 1
ATOM 799 N N . PHE A 1 105 ? -15.798 7.078 -0.723 1.00 86.12 105 PHE A N 1
ATOM 800 C CA . PHE A 1 105 ? -15.247 6.362 -1.871 1.00 86.12 105 PHE A CA 1
ATOM 801 C C . PHE A 1 105 ? -14.176 5.358 -1.438 1.00 86.12 105 PHE A C 1
ATOM 803 O O . PHE A 1 105 ? -14.238 4.189 -1.817 1.00 86.12 105 PHE A O 1
ATOM 810 N N . PHE A 1 106 ? -13.207 5.790 -0.627 1.00 84.50 106 PHE A N 1
ATOM 811 C CA . PHE A 1 106 ? -12.115 4.928 -0.179 1.00 84.50 106 PHE A CA 1
ATOM 812 C C . PHE A 1 106 ? -12.561 3.903 0.869 1.00 84.50 106 PHE A C 1
ATOM 814 O O . PHE A 1 106 ? -12.062 2.783 0.838 1.00 84.50 106 PHE A O 1
ATOM 821 N N . ALA A 1 107 ? -13.544 4.210 1.718 1.00 81.88 107 ALA A N 1
ATOM 822 C CA . ALA A 1 107 ? -14.133 3.230 2.629 1.00 81.88 107 ALA A CA 1
ATOM 823 C C . ALA A 1 107 ? -14.878 2.125 1.864 1.00 81.88 107 ALA A C 1
ATOM 825 O O . ALA A 1 107 ? -14.743 0.945 2.176 1.00 81.88 107 ALA A O 1
ATOM 826 N N . ARG A 1 108 ? -15.634 2.487 0.820 1.00 86.56 108 ARG A N 1
ATOM 827 C CA . ARG A 1 108 ? -16.397 1.524 0.016 1.00 86.56 108 ARG A CA 1
ATOM 828 C C . ARG A 1 108 ? -15.517 0.701 -0.923 1.00 86.56 108 ARG A C 1
ATOM 830 O O . ARG A 1 108 ? -15.792 -0.475 -1.151 1.00 86.56 108 ARG A O 1
ATOM 837 N N . ASN A 1 109 ? -14.475 1.315 -1.481 1.00 90.00 109 ASN A N 1
ATOM 838 C CA . ASN A 1 109 ? -13.656 0.708 -2.528 1.00 90.00 109 ASN A CA 1
ATOM 839 C C . ASN A 1 109 ? -12.269 0.266 -2.035 1.00 90.00 109 ASN A C 1
ATOM 841 O O . ASN A 1 109 ? -11.520 -0.316 -2.818 1.00 90.00 109 ASN A O 1
ATOM 845 N N . GLY A 1 110 ? -11.916 0.504 -0.768 1.00 89.38 110 GLY A N 1
ATOM 846 C CA . GLY A 1 110 ? -10.584 0.247 -0.210 1.00 89.38 110 GLY A CA 1
ATOM 847 C C . GLY A 1 110 ? -10.120 -1.191 -0.410 1.00 89.38 110 GLY A C 1
ATOM 848 O O . GLY A 1 110 ? -9.017 -1.419 -0.897 1.00 89.38 110 GLY A O 1
ATOM 849 N N . SER A 1 111 ? -11.007 -2.155 -0.170 1.00 91.06 111 SER A N 1
ATOM 850 C CA . SER A 1 111 ? -10.734 -3.577 -0.403 1.00 91.06 111 SER A CA 1
ATOM 851 C C . SER A 1 111 ? -10.402 -3.889 -1.868 1.00 91.06 111 SER A C 1
ATOM 853 O O . SER A 1 111 ? -9.415 -4.562 -2.164 1.00 91.06 111 SER A O 1
ATOM 855 N N . PHE A 1 112 ? -11.171 -3.330 -2.810 1.00 92.88 112 PHE A N 1
ATOM 856 C CA . PHE A 1 112 ? -10.908 -3.487 -4.241 1.00 92.88 112 PHE A CA 1
ATOM 857 C C . PHE A 1 112 ? -9.573 -2.849 -4.643 1.00 92.88 112 PHE A C 1
ATOM 859 O O . PHE A 1 112 ? -8.781 -3.478 -5.342 1.00 92.88 112 PHE A O 1
ATOM 866 N N . ILE A 1 113 ? -9.291 -1.637 -4.154 1.00 94.62 113 ILE A N 1
ATOM 867 C CA . ILE A 1 113 ? -8.004 -0.953 -4.354 1.00 94.62 113 ILE A CA 1
ATOM 868 C C . ILE A 1 113 ? -6.860 -1.821 -3.820 1.00 94.62 113 ILE A C 1
ATOM 870 O O . ILE A 1 113 ? -5.850 -1.987 -4.501 1.00 94.62 113 ILE A O 1
ATOM 874 N N . GLY A 1 114 ? -7.036 -2.420 -2.641 1.00 94.62 114 GLY A N 1
ATOM 875 C CA . GLY A 1 114 ? -6.049 -3.295 -2.026 1.00 94.62 114 GLY A CA 1
ATOM 876 C C . GLY A 1 114 ? -5.763 -4.547 -2.853 1.00 94.62 114 GLY A C 1
ATOM 877 O O . GLY A 1 114 ? -4.604 -4.867 -3.102 1.00 94.62 114 GLY A O 1
ATOM 878 N N . ILE A 1 115 ? -6.804 -5.214 -3.359 1.00 94.38 115 ILE A N 1
ATOM 879 C CA . ILE A 1 115 ? -6.663 -6.389 -4.231 1.00 94.38 115 ILE A CA 1
ATOM 880 C C . ILE A 1 115 ? -5.922 -6.021 -5.519 1.00 94.38 115 ILE A C 1
ATOM 882 O O . ILE A 1 115 ? -4.987 -6.715 -5.917 1.00 94.38 115 ILE A O 1
ATOM 886 N N . VAL A 1 116 ? -6.309 -4.916 -6.159 1.00 94.88 116 VAL A N 1
ATOM 887 C CA . VAL A 1 116 ? -5.668 -4.437 -7.390 1.00 94.88 116 VAL A CA 1
ATOM 888 C C . VAL A 1 116 ? -4.191 -4.109 -7.144 1.00 94.88 116 VAL A C 1
ATOM 890 O O . VAL A 1 116 ? -3.338 -4.518 -7.931 1.00 94.88 116 VAL A O 1
ATOM 893 N N . ALA A 1 117 ? -3.870 -3.454 -6.026 1.00 95.38 117 ALA A N 1
ATOM 894 C CA . ALA A 1 117 ? -2.493 -3.166 -5.634 1.00 95.38 117 ALA A CA 1
ATOM 895 C C . ALA A 1 117 ? -1.673 -4.446 -5.416 1.00 95.38 117 ALA A C 1
ATOM 897 O O . ALA A 1 117 ? -0.563 -4.551 -5.937 1.00 95.38 117 ALA A O 1
ATOM 898 N N . VAL A 1 118 ? -2.228 -5.456 -4.732 1.00 94.88 118 VAL A N 1
ATOM 899 C CA . VAL A 1 118 ? -1.564 -6.759 -4.560 1.00 94.88 118 VAL A CA 1
ATOM 900 C C . VAL A 1 118 ? -1.295 -7.411 -5.914 1.00 94.88 118 VAL A C 1
ATOM 902 O O . VAL A 1 118 ? -0.175 -7.854 -6.159 1.00 94.88 118 VAL A O 1
ATOM 905 N N . ILE A 1 119 ? -2.281 -7.433 -6.815 1.00 93.12 119 ILE A N 1
ATOM 906 C CA . ILE A 1 119 ? -2.133 -8.017 -8.155 1.00 93.12 119 ILE A CA 1
ATOM 907 C C . ILE A 1 119 ? -0.997 -7.332 -8.920 1.00 93.12 119 ILE A C 1
ATOM 909 O O . ILE A 1 119 ? -0.109 -8.018 -9.424 1.00 93.12 119 ILE A O 1
ATOM 913 N N . PHE A 1 120 ? -0.971 -5.997 -8.969 1.00 91.69 120 PHE A N 1
ATOM 914 C CA . PHE A 1 120 ? 0.109 -5.277 -9.648 1.00 91.69 120 PHE A CA 1
ATOM 915 C C . PHE A 1 120 ? 1.462 -5.457 -8.959 1.00 91.69 120 PHE A C 1
ATOM 917 O O . PHE A 1 120 ? 2.468 -5.616 -9.643 1.00 91.69 120 PHE A O 1
ATOM 924 N N . GLY A 1 121 ? 1.505 -5.515 -7.626 1.00 91.62 121 GLY A N 1
ATOM 925 C CA . GLY A 1 121 ? 2.720 -5.846 -6.882 1.00 91.62 121 GLY A CA 1
ATOM 926 C C . GLY A 1 121 ? 3.276 -7.221 -7.264 1.00 91.62 121 GLY A C 1
ATOM 927 O O . GLY A 1 121 ? 4.464 -7.342 -7.556 1.00 91.62 121 GLY A O 1
ATOM 928 N N . VAL A 1 122 ? 2.421 -8.247 -7.328 1.00 92.69 122 VAL A N 1
ATOM 929 C CA . VAL A 1 122 ? 2.806 -9.611 -7.727 1.00 92.69 122 VAL A CA 1
ATOM 930 C C . VAL A 1 122 ? 3.264 -9.653 -9.185 1.00 92.69 122 VAL A C 1
ATOM 932 O O . VAL A 1 122 ? 4.327 -10.207 -9.470 1.00 92.69 122 VAL A O 1
ATOM 935 N N . ILE A 1 123 ? 2.504 -9.050 -10.105 1.00 90.00 123 ILE A N 1
ATOM 936 C CA . ILE A 1 123 ? 2.851 -9.015 -11.534 1.00 90.00 123 ILE A CA 1
ATOM 937 C C . ILE A 1 123 ? 4.215 -8.351 -11.729 1.00 90.00 123 ILE A C 1
ATOM 939 O O . ILE A 1 123 ? 5.090 -8.941 -12.358 1.00 90.00 123 ILE A O 1
ATOM 943 N N . HIS A 1 124 ? 4.442 -7.177 -11.138 1.00 85.81 124 HIS A N 1
ATOM 944 C CA . HIS A 1 124 ? 5.718 -6.466 -11.256 1.00 85.81 124 HIS A CA 1
ATOM 945 C C . HIS A 1 124 ? 6.873 -7.168 -10.543 1.00 85.81 124 HIS A C 1
ATOM 947 O O . HIS A 1 124 ? 8.026 -7.013 -10.944 1.00 85.81 124 HIS A O 1
ATOM 953 N N . PHE A 1 125 ? 6.604 -7.958 -9.505 1.00 89.94 125 PHE A N 1
ATOM 954 C CA . PHE A 1 125 ? 7.639 -8.761 -8.861 1.00 89.94 125 PHE A CA 1
ATOM 955 C C . PHE A 1 125 ? 8.150 -9.881 -9.774 1.00 89.94 125 PHE A C 1
ATOM 957 O O . PHE A 1 125 ? 9.356 -9.998 -9.985 1.00 89.94 125 PHE A O 1
ATOM 964 N N . PHE A 1 126 ? 7.242 -10.693 -10.324 1.00 86.69 126 PHE A N 1
ATOM 965 C CA . PHE A 1 126 ? 7.606 -11.841 -11.163 1.00 86.69 126 PHE A CA 1
ATOM 966 C C . PHE A 1 126 ? 7.981 -11.447 -12.585 1.00 86.69 126 PHE A C 1
ATOM 968 O O . PHE A 1 126 ? 8.781 -12.124 -13.231 1.00 86.69 126 PHE A O 1
ATOM 975 N N . ILE A 1 127 ? 7.405 -10.353 -13.072 1.00 81.88 127 ILE A N 1
ATOM 976 C CA . ILE A 1 127 ? 7.569 -9.889 -14.438 1.00 81.88 127 ILE A CA 1
ATOM 977 C C . ILE A 1 127 ? 8.060 -8.437 -14.415 1.00 81.88 127 ILE A C 1
ATOM 979 O O . ILE A 1 127 ? 7.358 -7.521 -14.844 1.00 81.88 127 ILE A O 1
ATOM 983 N N . PRO A 1 128 ? 9.304 -8.197 -13.961 1.00 69.25 128 PRO A N 1
ATOM 984 C CA . PRO A 1 128 ? 9.849 -6.849 -13.855 1.00 69.25 128 PRO A CA 1
ATOM 985 C C . PRO A 1 128 ? 10.094 -6.163 -15.209 1.00 69.25 128 PRO A C 1
ATOM 987 O O . PRO A 1 128 ? 10.543 -5.020 -15.249 1.00 69.25 128 PRO A O 1
ATOM 990 N N . ARG A 1 129 ? 9.837 -6.866 -16.325 1.00 63.50 129 ARG A N 1
ATOM 991 C CA . ARG A 1 129 ? 10.052 -6.421 -17.711 1.00 63.50 129 ARG A CA 1
ATOM 992 C C . ARG A 1 129 ? 9.014 -6.959 -18.709 1.00 63.50 129 ARG A C 1
ATOM 994 O O . ARG A 1 129 ? 9.379 -7.357 -19.809 1.00 63.50 129 ARG A O 1
ATOM 1001 N N . VAL A 1 130 ? 7.728 -6.971 -18.375 1.00 54.44 130 VAL A N 1
ATOM 1002 C CA . VAL A 1 130 ? 6.720 -6.781 -19.437 1.00 54.44 130 VAL A CA 1
ATOM 1003 C C . VAL A 1 130 ? 6.584 -5.263 -19.527 1.00 54.44 130 VAL A C 1
ATOM 1005 O O . VAL A 1 130 ? 5.888 -4.646 -18.734 1.00 54.44 130 VAL A O 1
ATOM 1008 N N . LEU A 1 131 ? 7.459 -4.568 -20.266 1.00 45.84 131 LEU A N 1
ATOM 1009 C CA . LEU A 1 131 ? 7.402 -4.475 -21.731 1.00 45.84 131 LEU A CA 1
ATOM 1010 C C . LEU A 1 131 ? 5.946 -4.467 -22.206 1.00 45.84 131 LEU A C 1
ATOM 1012 O O . LEU A 1 131 ? 5.514 -5.326 -22.965 1.00 45.84 131 LEU A O 1
ATOM 1016 N N . LEU A 1 132 ? 5.192 -3.460 -21.768 1.00 43.47 132 LEU A N 1
ATOM 1017 C CA . LEU A 1 132 ? 4.415 -2.732 -22.761 1.00 43.47 132 LEU A CA 1
ATOM 1018 C C . LEU A 1 132 ? 5.437 -1.879 -23.523 1.00 43.47 132 LEU A C 1
ATOM 1020 O O . LEU A 1 132 ? 5.786 -0.784 -23.085 1.00 43.47 132 LEU A O 1
ATOM 1024 N N . LEU A 1 133 ? 6.034 -2.511 -24.540 1.00 40.00 133 LEU A N 1
ATOM 1025 C CA . LEU A 1 133 ? 6.698 -1.841 -25.658 1.00 40.00 133 LEU A CA 1
ATOM 1026 C C . LEU A 1 133 ? 5.730 -0.840 -26.292 1.00 40.00 133 LEU A C 1
ATOM 1028 O O . LEU A 1 133 ? 4.536 -1.202 -26.416 1.00 40.00 133 LEU A O 1
#

Radius of gyration: 14.86 Å; chains: 1; bounding box: 33×35×42 Å

Secondary structure (DSSP, 8-state):
-HHHHHHHHHHHHHHHHHHHHHHHHTT-GGGHHHHHHHTT-HHHHHHHHHHHHHHHHHHHHTT-SS--HHHHHHHHHHHHHHHHHHHHHHHTT--S---HHHHHHHHHHHHHHHHHHHHHHHHHHH-TT----

Sequence (133 aa):
MVQIYFLSILLNLLGGFGLASETMVERISGFRIFTDFFEGRTTLKIVVGILSFIVGILKLLSSMDVTVAGDLLPALCNIAVGIALTLDYYKDRSETSSSEKLNDFFARNGSFIGIVAVIFGVIHFFIPRVLLL

Foldseek 3Di:
DVVLLLLLLVLLQLLLLVQQLVVVCVVDVVSVVSVVVCPPVLVVLQVSLQSLQVSLVVQQVVQPPDQHPLSNQSSVLSNLSSLLSNLVSVVVPDPDDPPVVSSVCSVVCSNVSSVSSNVSSVCCVVCVDPDPD

pLDDT: mean 84.21, std 12.89, range [40.0, 97.44]